Protein AF-A0A0F9IEQ7-F1 (afdb_monomer)

Mean predicted aligned error: 8.75 Å

pLDDT: mean 87.67, std 12.17, range [48.44, 98.75]

Secondary structure (DSSP, 8-state):
-HHHHHHHHHHHHHHHHHHTHHHHHHHHHHHHHHHHHHHHHHHHHHHHHHHTTTSSS-TTT----GGGEEEEETTS-HHHHHHHHGGGGSTHHHHHHHHHTT--SSEEEEEHHHHHHHHHHHHHHHHS---

Foldseek 3Di:
DVVVVVVVVVVVVVVVCVVCVPVVVVVCVVVVVVVVVVVLVVLLQVLCCVQCVNANAAVPPGHNPSVQKDKDFQVNCVVVVCVVVDPQQDRSNVSVVCVVVVNDPGIHMHGPVVRVVVVVVVVVVVVPDDD

Radius of gyration: 23.46 Å; Cα contacts (8 Å, |Δi|>4): 111; chains: 1; bounding box: 62×32×67 Å

Organism: NCBI:txid412755

Solvent-accessible surface area (backbone atoms only — not comparable to full-atom values): 7347 Å² total; per-residue (Å²): 125,72,66,63,57,53,53,54,49,55,51,52,54,46,51,50,51,64,79,39,44,64,64,52,48,52,50,48,53,53,54,47,49,52,53,49,53,50,50,52,51,54,47,46,50,54,49,33,14,60,39,14,78,77,34,60,23,13,71,84,78,59,56,52,60,70,88,49,51,44,83,42,46,73,82,69,49,53,68,62,51,47,65,73,58,45,88,80,48,53,72,69,47,31,45,52,48,38,59,76,58,74,58,63,85,61,57,32,15,26,28,59,64,59,49,50,51,50,56,52,53,60,53,52,58,62,69,72,59,77,132

Structure (mmCIF, N/CA/C/O backbone):
data_AF-A0A0F9IEQ7-F1
#
_entry.id   AF-A0A0F9IEQ7-F1
#
loop_
_atom_site.group_PDB
_atom_site.id
_atom_site.type_symbol
_atom_site.label_atom_id
_atom_site.label_alt_id
_atom_site.label_comp_id
_atom_site.label_asym_id
_atom_site.label_entity_id
_atom_site.label_seq_id
_atom_site.pdbx_PDB_ins_code
_atom_site.Cartn_x
_atom_site.Cartn_y
_atom_site.Cartn_z
_atom_site.occupancy
_atom_site.B_iso_or_equiv
_atom_site.auth_seq_id
_atom_site.auth_comp_id
_atom_site.auth_asym_id
_atom_site.auth_atom_id
_atom_site.pdbx_PDB_model_num
ATOM 1 N N . MET A 1 1 ? -44.009 15.740 31.074 1.00 48.44 1 MET A N 1
ATOM 2 C CA . MET A 1 1 ? -43.034 15.145 32.025 1.00 48.44 1 MET A CA 1
ATOM 3 C C . MET A 1 1 ? -41.730 14.625 31.380 1.00 48.44 1 MET A C 1
ATOM 5 O O . MET A 1 1 ? -40.737 14.549 32.089 1.00 48.44 1 MET A O 1
ATOM 9 N N . ALA A 1 2 ? -41.656 14.360 30.065 1.00 53.03 2 ALA A N 1
ATOM 10 C CA . ALA A 1 2 ? -40.472 13.783 29.390 1.00 53.03 2 ALA A CA 1
ATOM 11 C C . ALA A 1 2 ? -39.264 14.729 29.135 1.00 53.03 2 ALA A C 1
ATOM 13 O O . ALA A 1 2 ? -38.170 14.273 28.813 1.00 53.03 2 ALA A O 1
ATOM 14 N N . LEU A 1 3 ? -39.425 16.051 29.271 1.00 51.41 3 LEU A N 1
ATOM 15 C CA . LEU A 1 3 ? -38.341 17.023 29.029 1.00 51.41 3 LEU A CA 1
ATOM 16 C C . LEU A 1 3 ? -37.355 17.132 30.208 1.00 51.41 3 LEU A C 1
ATOM 18 O O . LEU A 1 3 ? -36.154 17.311 30.001 1.00 51.41 3 LEU A O 1
ATOM 22 N N . LYS A 1 4 ? -37.839 16.959 31.448 1.00 51.34 4 LYS A N 1
ATOM 23 C CA . LYS A 1 4 ? -37.009 17.029 32.666 1.00 51.34 4 LYS A CA 1
ATOM 24 C C . LYS A 1 4 ? -36.027 15.854 32.771 1.00 51.34 4 LYS A C 1
ATOM 26 O O . LYS A 1 4 ? -34.918 16.022 33.270 1.00 51.34 4 LYS A O 1
ATOM 31 N N . THR A 1 5 ? -36.395 14.686 32.247 1.00 62.50 5 THR A N 1
ATOM 32 C CA . THR A 1 5 ? -35.545 13.485 32.221 1.00 62.50 5 THR A CA 1
ATOM 33 C C . THR A 1 5 ? -34.404 13.603 31.209 1.00 62.50 5 THR A C 1
ATOM 35 O O . THR A 1 5 ? -33.273 13.246 31.535 1.00 62.50 5 THR A O 1
ATOM 38 N N . LYS A 1 6 ? -34.649 14.190 30.028 1.00 66.56 6 LYS A N 1
ATOM 39 C CA . LYS A 1 6 ? -33.606 14.451 29.017 1.00 66.56 6 LYS A CA 1
ATOM 40 C C . LYS A 1 6 ? -32.583 15.488 29.492 1.00 66.56 6 LYS A C 1
ATOM 42 O O . LYS A 1 6 ? -31.386 15.277 29.323 1.00 66.56 6 LYS A O 1
ATOM 47 N N . SER A 1 7 ? -33.039 16.571 30.126 1.00 74.69 7 SER A N 1
ATOM 48 C CA . SER A 1 7 ? -32.157 17.605 30.692 1.00 74.69 7 SER A CA 1
ATOM 49 C C . SER A 1 7 ? -31.224 17.032 31.765 1.00 74.69 7 SER A C 1
ATOM 51 O O . SER A 1 7 ? -30.009 17.197 31.685 1.00 74.69 7 SER A O 1
ATOM 53 N N . LYS A 1 8 ? -31.781 16.271 32.717 1.00 74.94 8 LYS A N 1
ATOM 54 C CA . LYS A 1 8 ? -31.020 15.629 33.800 1.00 74.94 8 LYS A CA 1
ATOM 55 C C . LYS A 1 8 ? -30.014 14.595 33.275 1.00 74.94 8 LYS A C 1
ATOM 57 O O . LYS A 1 8 ? -28.895 14.501 33.777 1.00 74.94 8 LYS A O 1
ATOM 62 N N . TYR A 1 9 ? -30.381 13.849 32.231 1.00 77.56 9 TYR A N 1
ATOM 63 C CA . TYR A 1 9 ? -29.481 12.921 31.543 1.00 77.56 9 TYR A CA 1
ATOM 64 C C . TYR A 1 9 ? -28.295 13.639 30.880 1.00 77.56 9 TYR A C 1
ATOM 66 O O . TYR A 1 9 ? -27.148 13.236 31.071 1.00 77.56 9 TYR A O 1
ATOM 74 N N . LEU A 1 10 ? -28.549 14.723 30.137 1.00 82.44 10 LEU A N 1
ATOM 75 C CA . LEU A 1 10 ? -27.499 15.488 29.455 1.00 82.44 10 LEU A CA 1
ATOM 76 C C . LEU A 1 10 ? -26.500 16.103 30.441 1.00 82.44 10 LEU A C 1
ATOM 78 O O . LEU A 1 10 ? -25.294 16.074 30.193 1.00 82.44 10 LEU A O 1
ATOM 82 N N . GLU A 1 11 ? -26.994 16.610 31.567 1.00 85.19 11 GLU A N 1
ATOM 83 C CA . GLU A 1 11 ? -26.181 17.179 32.640 1.00 85.19 11 GLU A CA 1
ATOM 84 C C . GLU A 1 11 ? -25.325 16.110 33.338 1.00 85.19 11 GLU A C 1
ATOM 86 O O . GLU A 1 11 ? -24.124 16.298 33.536 1.00 85.19 11 GLU A O 1
ATOM 91 N N . THR A 1 12 ? -25.897 14.930 33.592 1.00 81.50 12 THR A N 1
ATOM 92 C CA . THR A 1 12 ? -25.162 13.778 34.141 1.00 81.50 12 THR A CA 1
ATOM 93 C C . THR A 1 12 ? -24.067 13.302 33.179 1.00 81.50 12 THR A C 1
ATOM 95 O O . THR A 1 12 ? -22.928 13.089 33.594 1.00 81.50 12 THR A O 1
ATOM 98 N N . ALA A 1 13 ? -24.374 13.201 31.881 1.00 79.81 13 ALA A N 1
ATOM 99 C CA . ALA A 1 13 ? -23.406 12.832 30.848 1.00 79.81 13 ALA A CA 1
ATOM 100 C C . ALA A 1 13 ? -22.295 13.883 30.684 1.00 79.81 13 ALA A C 1
ATOM 102 O O . ALA A 1 13 ? -21.142 13.534 30.427 1.00 79.81 13 ALA A O 1
ATOM 103 N N . ARG A 1 14 ? -22.617 15.175 30.836 1.00 85.06 14 ARG A N 1
ATOM 104 C CA . ARG A 1 14 ? -21.631 16.264 30.838 1.00 85.06 14 ARG A CA 1
ATOM 105 C C . ARG A 1 14 ? -20.694 16.150 32.037 1.00 85.06 14 ARG A C 1
ATOM 107 O O . ARG A 1 14 ? -19.488 16.097 31.823 1.00 85.06 14 ARG A O 1
ATOM 114 N N . ARG A 1 15 ? -21.240 16.028 33.251 1.00 84.31 15 ARG A N 1
ATOM 115 C CA . ARG A 1 15 ? -20.451 15.886 34.480 1.00 84.31 15 ARG A CA 1
ATOM 116 C C . ARG A 1 15 ? -19.540 14.665 34.418 1.00 84.31 15 ARG A C 1
ATOM 118 O O . ARG A 1 15 ? -18.371 14.777 34.747 1.00 84.31 15 ARG A O 1
ATOM 125 N N . TYR A 1 16 ? -20.041 13.533 33.922 1.00 79.31 16 TYR A N 1
ATOM 126 C CA . TYR A 1 16 ? -19.238 12.326 33.716 1.00 79.31 16 TYR A CA 1
ATOM 127 C C . TYR A 1 16 ? -18.068 12.556 32.744 1.00 79.31 16 TYR A C 1
ATOM 129 O O . TYR A 1 16 ? -16.934 12.204 33.055 1.00 79.31 16 TYR A O 1
ATOM 137 N N . ARG A 1 17 ? -18.315 13.202 31.592 1.00 76.81 17 ARG A N 1
ATOM 138 C CA . ARG A 1 17 ? -17.259 13.550 30.623 1.00 76.81 17 ARG A CA 1
ATOM 139 C C . ARG A 1 17 ? -16.230 14.532 31.179 1.00 76.81 17 ARG A C 1
ATOM 141 O O . ARG A 1 17 ? -15.076 14.461 30.775 1.00 76.81 17 ARG A O 1
ATOM 148 N N . GLU A 1 18 ? -16.640 15.454 32.047 1.00 83.31 18 GLU A N 1
ATOM 149 C CA . GLU A 1 18 ? -15.745 16.416 32.699 1.00 83.31 18 GLU A CA 1
ATOM 150 C C . GLU A 1 18 ? -14.891 15.738 33.776 1.00 83.31 18 GLU A C 1
ATOM 152 O O . GLU A 1 18 ? -13.671 15.889 33.757 1.00 83.31 18 GLU A O 1
ATOM 157 N N . THR A 1 19 ? -15.495 14.926 34.650 1.00 84.75 19 THR A N 1
ATOM 158 C CA . THR A 1 19 ? -14.781 14.242 35.742 1.00 84.75 19 THR A CA 1
ATOM 159 C C . THR A 1 19 ? -13.881 13.107 35.264 1.00 84.75 19 THR A C 1
ATOM 161 O O . THR A 1 19 ? -12.916 12.774 35.940 1.00 84.75 19 THR A O 1
ATOM 164 N N . HIS A 1 20 ? -14.157 12.538 34.090 1.00 79.19 20 HIS A N 1
ATOM 165 C CA . HIS A 1 20 ? -13.369 11.452 33.499 1.00 79.19 20 HIS A CA 1
ATOM 166 C C . HIS A 1 20 ? -12.630 11.899 32.228 1.00 79.19 20 HIS A C 1
ATOM 168 O O . HIS A 1 20 ? -12.216 11.070 31.425 1.00 79.19 20 HIS A O 1
ATOM 174 N N . LYS A 1 21 ? -12.460 13.209 32.001 1.00 77.50 21 LYS A N 1
ATOM 175 C CA . LYS A 1 21 ? -11.904 13.761 30.750 1.00 77.50 21 LYS A CA 1
ATOM 176 C C . LYS A 1 21 ? -10.521 13.199 30.403 1.00 77.50 21 LYS A C 1
ATOM 178 O O . LYS A 1 21 ? -10.233 12.971 29.229 1.00 77.50 21 LYS A O 1
ATOM 183 N N . GLU A 1 22 ? -9.680 12.984 31.410 1.00 74.25 22 GLU A N 1
ATOM 184 C CA . GLU A 1 22 ? -8.300 12.516 31.256 1.00 74.25 22 GLU A CA 1
ATOM 185 C C . GLU A 1 22 ? -8.222 11.008 30.987 1.00 74.25 22 GLU A C 1
ATOM 187 O O . GLU A 1 22 ? -7.649 10.603 29.977 1.00 74.25 22 GLU A O 1
ATOM 192 N N . SER A 1 23 ? -8.926 10.186 31.770 1.00 74.62 23 SER A N 1
ATOM 193 C CA . SER A 1 23 ? -9.015 8.737 31.532 1.00 74.62 23 SER A CA 1
ATOM 194 C C . SER A 1 23 ? -9.695 8.408 30.200 1.00 74.62 23 SER A C 1
ATOM 196 O O . SER A 1 23 ? -9.272 7.513 29.469 1.00 74.62 23 SER A O 1
ATOM 198 N N . HIS A 1 24 ? -10.710 9.184 29.813 1.00 71.38 24 HIS A N 1
ATOM 199 C CA . HIS A 1 24 ? -11.369 9.041 28.520 1.00 71.38 24 HIS A CA 1
ATOM 200 C C . HIS A 1 24 ? -10.443 9.474 27.369 1.00 71.38 24 HIS A C 1
ATOM 202 O O . HIS A 1 24 ? -10.447 8.849 26.308 1.00 71.38 24 HIS A O 1
ATOM 208 N N . ARG A 1 25 ? -9.596 10.497 27.570 1.00 77.94 25 ARG A N 1
ATOM 209 C CA . ARG A 1 25 ? -8.551 10.901 26.612 1.00 77.94 25 ARG A CA 1
ATOM 210 C C . ARG A 1 25 ? -7.514 9.793 26.428 1.00 77.94 25 ARG A C 1
ATOM 212 O O . ARG A 1 25 ? -7.199 9.476 25.284 1.00 77.94 25 ARG A O 1
ATOM 219 N N . GLU A 1 26 ? -7.013 9.193 27.501 1.00 78.50 26 GLU A N 1
ATOM 220 C CA . GLU A 1 26 ? -6.050 8.084 27.438 1.00 78.50 26 GLU A CA 1
ATOM 221 C C . GLU A 1 26 ? -6.647 6.831 26.782 1.00 78.50 26 GLU A C 1
ATOM 223 O O . GLU A 1 26 ? -6.036 6.237 25.887 1.00 78.50 26 GLU A O 1
ATOM 228 N N . TRP A 1 27 ? -7.881 6.470 27.142 1.00 77.00 27 TRP A N 1
ATOM 229 C CA . TRP A 1 27 ? -8.608 5.365 26.516 1.00 77.00 27 TRP A CA 1
ATOM 230 C C . TRP A 1 27 ? -8.837 5.609 25.018 1.00 77.00 27 TRP A C 1
ATOM 232 O O . TRP A 1 27 ? -8.545 4.746 24.189 1.00 77.00 27 TRP A O 1
ATOM 242 N N . TYR A 1 28 ? -9.271 6.811 24.623 1.00 73.94 28 TYR A N 1
ATOM 243 C CA . TYR A 1 28 ? -9.416 7.152 23.206 1.00 73.94 28 TYR A CA 1
ATOM 244 C C . TYR A 1 28 ? -8.083 7.184 22.461 1.00 73.94 28 TYR A C 1
ATOM 246 O O . TYR A 1 28 ? -8.042 6.817 21.288 1.00 73.94 28 TYR A O 1
ATOM 254 N N . GLN A 1 29 ? -6.993 7.603 23.103 1.00 79.00 29 GLN A N 1
ATOM 255 C CA . GLN A 1 29 ? -5.669 7.591 22.485 1.00 79.00 29 GLN A CA 1
ATOM 256 C C . GLN A 1 29 ? -5.172 6.165 22.248 1.00 79.00 29 GLN A C 1
ATOM 258 O O . GLN A 1 29 ? -4.632 5.881 21.181 1.00 79.00 29 GLN A O 1
ATOM 263 N N . THR A 1 30 ? -5.357 5.263 23.208 1.00 79.50 30 THR A N 1
ATOM 264 C CA . THR A 1 30 ? -4.905 3.868 23.104 1.00 79.50 30 THR A CA 1
ATOM 265 C C . THR A 1 30 ? -5.768 3.072 22.127 1.00 79.50 30 THR A C 1
ATOM 267 O O . THR A 1 30 ? -5.254 2.547 21.137 1.00 79.50 30 THR A O 1
ATOM 270 N N . ILE A 1 31 ? -7.087 3.067 22.321 1.00 82.12 31 ILE A N 1
ATOM 271 C CA . ILE A 1 31 ? -8.036 2.384 21.433 1.00 82.12 31 ILE A CA 1
ATOM 272 C C . ILE A 1 31 ? -8.041 3.013 20.037 1.00 82.12 31 ILE A C 1
ATOM 274 O O . ILE A 1 31 ? -8.115 2.300 19.037 1.00 82.12 31 ILE A O 1
ATOM 278 N N . GLY A 1 32 ? -7.924 4.339 19.939 1.00 83.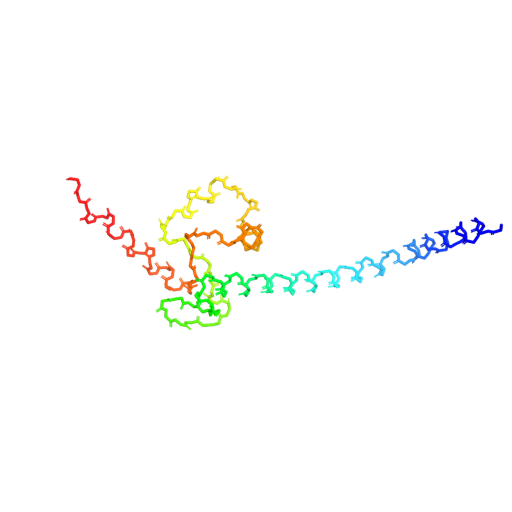38 32 GLY A N 1
ATOM 279 C CA . GLY A 1 32 ? -7.822 5.049 18.664 1.00 83.38 32 GLY A CA 1
ATOM 280 C C . GLY A 1 32 ? -6.591 4.628 17.866 1.00 83.38 32 GLY A C 1
ATOM 281 O O . GLY A 1 32 ? -6.719 4.298 16.688 1.00 83.38 32 GLY A O 1
ATOM 282 N N . LYS A 1 33 ? -5.420 4.542 18.513 1.00 83.12 33 LYS A N 1
ATOM 283 C CA . LYS A 1 33 ? -4.182 4.055 17.882 1.00 83.12 33 LYS A CA 1
ATOM 284 C C . LYS A 1 33 ? -4.304 2.603 17.417 1.00 83.12 33 LYS A C 1
ATOM 286 O O . LYS A 1 33 ? -3.895 2.296 16.300 1.00 83.12 33 LYS A O 1
ATOM 291 N N . GLN A 1 34 ? -4.887 1.719 18.230 1.00 86.38 34 GLN A N 1
ATOM 292 C CA . GLN A 1 34 ? -5.106 0.317 17.849 1.00 86.38 34 GLN A CA 1
ATOM 293 C C . GLN A 1 34 ? -6.045 0.201 16.643 1.00 86.38 34 GLN A C 1
ATOM 295 O O . GLN A 1 34 ? -5.718 -0.469 15.663 1.00 86.38 34 GLN A O 1
ATOM 300 N N . LYS A 1 35 ? -7.181 0.909 16.672 1.00 87.69 35 LYS A N 1
ATOM 301 C CA . LYS A 1 35 ? -8.131 0.961 15.551 1.00 87.69 35 LYS A CA 1
ATOM 302 C C . LYS A 1 35 ? -7.478 1.498 14.282 1.00 87.69 35 LYS A C 1
ATOM 304 O O . LYS A 1 35 ? -7.696 0.950 13.204 1.00 87.69 35 LYS A O 1
ATOM 309 N N . GLU A 1 36 ? -6.661 2.541 14.400 1.00 88.69 36 GLU A N 1
ATOM 310 C CA . GLU A 1 36 ? -5.930 3.098 13.267 1.00 88.69 36 GLU A CA 1
ATOM 311 C C . GLU A 1 36 ? -4.911 2.100 12.700 1.00 88.69 36 GLU A C 1
ATOM 313 O O . GLU A 1 36 ? -4.831 1.938 11.483 1.00 88.69 36 GLU A O 1
ATOM 318 N N . ALA A 1 37 ? -4.161 1.400 13.554 1.00 90.25 37 ALA A N 1
ATOM 319 C CA . ALA A 1 37 ? -3.204 0.382 13.129 1.00 90.25 37 ALA A CA 1
ATOM 320 C C . ALA A 1 37 ? -3.890 -0.767 12.373 1.00 90.25 37 ALA A C 1
ATOM 322 O O . ALA A 1 37 ? -3.449 -1.127 11.280 1.00 90.25 37 ALA A O 1
ATOM 323 N N . ILE A 1 38 ? -5.005 -1.276 12.908 1.00 93.38 38 ILE A N 1
ATOM 324 C CA . ILE A 1 38 ? -5.823 -2.309 12.258 1.00 93.38 38 ILE A CA 1
ATOM 325 C C . ILE A 1 38 ? -6.304 -1.807 10.897 1.00 93.38 38 ILE A C 1
ATOM 327 O O . ILE A 1 38 ? -6.062 -2.456 9.884 1.00 93.38 38 ILE A O 1
ATOM 331 N N . LEU A 1 39 ? -6.896 -0.611 10.845 1.00 93.25 39 LEU A N 1
ATOM 332 C CA . LEU A 1 39 ? -7.406 -0.035 9.604 1.00 93.25 39 LEU A CA 1
ATOM 333 C C . LEU A 1 39 ? -6.304 0.136 8.546 1.00 93.25 39 LEU A C 1
ATOM 335 O O . LEU A 1 39 ? -6.515 -0.178 7.373 1.00 93.25 39 LEU A O 1
ATOM 339 N N . ARG A 1 40 ? -5.114 0.598 8.953 1.00 95.06 40 ARG A N 1
ATOM 340 C CA . ARG A 1 40 ? -3.946 0.731 8.069 1.00 95.06 40 ARG A CA 1
ATOM 341 C C . ARG A 1 40 ? -3.550 -0.610 7.458 1.00 95.06 40 ARG A C 1
ATOM 343 O O . ARG A 1 40 ? -3.305 -0.666 6.254 1.00 95.06 40 ARG A O 1
ATOM 350 N N . ILE A 1 41 ? -3.514 -1.670 8.264 1.00 96.12 41 ILE A N 1
ATOM 351 C CA . ILE A 1 41 ? -3.182 -3.025 7.807 1.00 96.12 41 ILE A CA 1
ATOM 352 C C . ILE A 1 41 ? -4.277 -3.567 6.887 1.00 96.12 41 ILE A C 1
ATOM 354 O O . ILE A 1 41 ? -3.960 -4.015 5.788 1.00 96.12 41 ILE A O 1
ATOM 358 N N . THR A 1 42 ? -5.550 -3.467 7.277 1.00 97.25 42 THR A N 1
ATOM 359 C CA . THR A 1 42 ? -6.687 -3.957 6.483 1.00 97.25 42 THR A CA 1
ATOM 360 C C . THR A 1 42 ? -6.714 -3.320 5.098 1.00 97.25 42 THR A C 1
ATOM 362 O O . THR A 1 42 ? -6.742 -4.025 4.092 1.00 97.25 42 THR A O 1
ATOM 365 N N . VAL A 1 43 ? -6.623 -1.987 5.026 1.00 98.00 43 VAL A N 1
ATOM 366 C CA . VAL A 1 43 ? -6.607 -1.264 3.747 1.00 98.00 43 VAL A CA 1
ATOM 367 C C . VAL A 1 43 ? -5.367 -1.627 2.927 1.00 98.00 43 VAL A C 1
ATOM 369 O O . VAL A 1 43 ? -5.471 -1.775 1.710 1.00 98.00 43 VAL A O 1
ATOM 372 N N . LYS A 1 44 ? -4.199 -1.790 3.568 1.00 98.06 44 LYS A N 1
ATOM 373 C CA . LYS A 1 44 ? -2.975 -2.211 2.876 1.00 98.06 44 LYS A CA 1
ATOM 374 C C . LYS A 1 44 ? -3.158 -3.587 2.231 1.00 98.06 44 LYS A C 1
ATOM 376 O O . LYS A 1 44 ? -2.906 -3.712 1.037 1.00 98.06 44 LYS A O 1
ATOM 381 N N . VAL A 1 45 ? -3.618 -4.587 2.984 1.00 98.38 45 VAL A N 1
ATOM 382 C CA . VAL A 1 45 ? -3.845 -5.956 2.485 1.00 98.38 45 VAL A CA 1
ATOM 383 C C . VAL A 1 45 ? -4.851 -5.964 1.338 1.00 98.38 45 VAL A C 1
ATOM 385 O O . VAL A 1 45 ? -4.587 -6.553 0.295 1.00 98.38 45 VAL A O 1
ATOM 388 N N . GLU A 1 46 ? -5.976 -5.274 1.491 1.00 98.44 46 GLU A N 1
ATOM 389 C CA . GLU A 1 46 ? -7.043 -5.226 0.489 1.00 98.44 46 GLU A CA 1
ATOM 390 C C . GLU A 1 46 ? -6.564 -4.645 -0.848 1.00 98.44 46 GLU A C 1
ATOM 392 O O . GLU A 1 46 ? -6.753 -5.239 -1.910 1.00 98.44 46 GLU A O 1
ATOM 397 N N . VAL A 1 47 ? -5.880 -3.502 -0.794 1.00 98.62 47 VAL A N 1
ATOM 398 C CA . VAL A 1 47 ? -5.328 -2.837 -1.977 1.00 98.62 47 VAL A CA 1
ATOM 399 C C . VAL A 1 47 ? -4.223 -3.680 -2.615 1.00 98.62 47 VAL A C 1
ATOM 401 O O . VAL A 1 47 ? -4.222 -3.849 -3.833 1.00 98.62 47 VAL A O 1
ATOM 404 N N . LEU A 1 48 ? -3.311 -4.249 -1.820 1.00 98.62 48 LEU A N 1
ATOM 405 C CA . LEU A 1 48 ? -2.255 -5.112 -2.356 1.00 98.62 48 LEU A CA 1
ATOM 406 C C . LEU A 1 48 ? -2.817 -6.385 -2.985 1.00 98.62 48 LEU A C 1
ATOM 408 O O . LEU A 1 48 ? -2.293 -6.830 -3.998 1.00 98.62 48 LEU A O 1
ATOM 412 N N . THR A 1 49 ? -3.897 -6.937 -2.438 1.00 98.69 49 THR A N 1
ATOM 413 C CA . THR A 1 49 ? -4.584 -8.104 -3.006 1.00 98.69 49 THR A CA 1
ATOM 414 C C . THR A 1 49 ? -5.230 -7.760 -4.343 1.00 98.69 49 THR A C 1
ATOM 416 O O . THR A 1 49 ? -5.131 -8.529 -5.298 1.00 98.69 49 THR A O 1
ATOM 419 N N . TYR A 1 50 ? -5.864 -6.587 -4.449 1.00 98.69 50 TYR A N 1
ATOM 420 C CA . TYR A 1 50 ? -6.448 -6.127 -5.709 1.00 98.69 50 TYR A CA 1
ATOM 421 C C . TYR A 1 50 ? -5.381 -6.022 -6.808 1.00 98.69 50 TYR A C 1
ATOM 423 O O . TYR A 1 50 ? -5.508 -6.647 -7.862 1.00 98.69 50 TYR A O 1
ATOM 431 N N . TYR A 1 51 ? -4.298 -5.286 -6.542 1.00 98.69 51 TYR A N 1
ATOM 432 C CA . TYR A 1 51 ? -3.226 -5.060 -7.519 1.00 98.69 51 TYR A CA 1
ATOM 433 C C . TYR A 1 51 ? -2.243 -6.233 -7.650 1.00 98.69 51 TYR A C 1
ATOM 435 O O . TYR A 1 51 ? -1.447 -6.267 -8.587 1.00 98.69 51 TYR A O 1
ATOM 443 N N . GLY A 1 52 ? -2.325 -7.218 -6.756 1.00 98.31 52 GLY A N 1
ATOM 444 C CA . GLY A 1 52 ? -1.608 -8.492 -6.796 1.00 98.31 52 GLY A CA 1
ATOM 445 C C . GLY A 1 52 ? -2.368 -9.599 -7.530 1.00 98.31 52 GLY A C 1
ATOM 446 O O . GLY A 1 52 ? -2.154 -10.778 -7.270 1.00 98.31 52 GLY A O 1
ATOM 447 N N . LYS A 1 53 ? -3.287 -9.233 -8.438 1.00 96.19 53 LYS A N 1
ATOM 448 C CA . LYS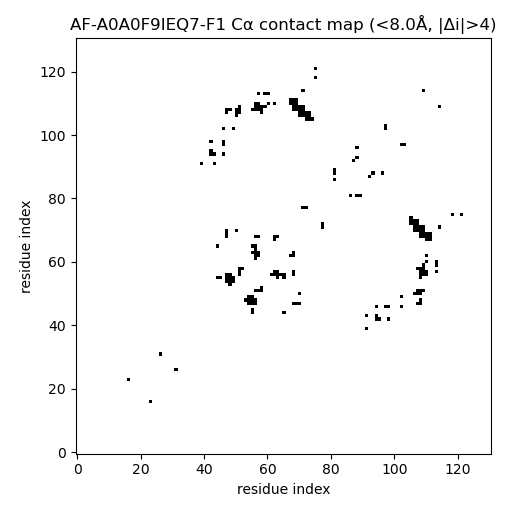 A 1 53 ? -4.123 -10.170 -9.215 1.00 96.19 53 LYS A CA 1
ATOM 449 C C . LYS A 1 53 ? -4.942 -11.119 -8.327 1.00 96.19 53 LYS A C 1
ATOM 451 O O . LYS A 1 53 ? -4.977 -12.320 -8.566 1.00 96.19 53 LYS A O 1
ATOM 456 N N . ARG A 1 54 ? -5.623 -10.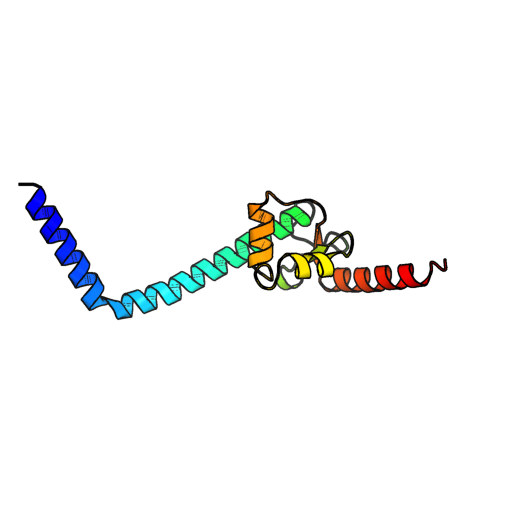569 -7.315 1.00 97.06 54 ARG A N 1
ATOM 457 C CA . ARG A 1 54 ? -6.404 -11.310 -6.299 1.00 97.06 54 ARG A CA 1
ATOM 458 C C . ARG A 1 54 ? -5.569 -12.140 -5.323 1.00 97.06 54 ARG A C 1
ATOM 460 O O . ARG A 1 54 ? -6.146 -12.836 -4.496 1.00 97.06 54 ARG A O 1
ATOM 467 N N . ASN A 1 55 ? -4.246 -12.006 -5.353 1.00 97.25 55 ASN A N 1
ATOM 468 C CA . ASN A 1 55 ? -3.354 -12.545 -4.339 1.00 97.25 55 ASN A CA 1
ATOM 469 C C . ASN A 1 55 ? -2.621 -11.395 -3.636 1.00 97.25 55 ASN A C 1
ATOM 471 O O . ASN A 1 55 ? -2.215 -10.428 -4.277 1.00 97.25 55 ASN A O 1
ATOM 475 N N . CYS A 1 56 ? -2.432 -11.476 -2.320 1.00 98.31 56 CYS A N 1
ATOM 476 C CA . CYS A 1 56 ? -1.632 -10.497 -1.579 1.00 98.31 56 CYS A CA 1
ATOM 477 C C . CYS A 1 56 ? -0.140 -10.829 -1.733 1.00 98.31 56 CYS A C 1
ATOM 479 O O . CYS A 1 56 ? 0.534 -11.208 -0.778 1.00 98.31 56 CYS A O 1
ATOM 481 N N . ALA A 1 57 ? 0.356 -10.750 -2.966 1.00 98.69 57 ALA A N 1
ATOM 482 C CA . ALA A 1 57 ? 1.703 -11.163 -3.322 1.00 98.69 57 ALA A CA 1
ATOM 483 C C . ALA A 1 57 ? 2.266 -10.320 -4.469 1.00 98.69 57 ALA A C 1
ATOM 485 O O . ALA A 1 57 ? 1.534 -9.700 -5.245 1.00 98.69 57 ALA A O 1
ATOM 486 N N . CYS A 1 58 ? 3.591 -10.315 -4.582 1.00 98.75 58 CYS A N 1
ATOM 487 C CA . CYS A 1 58 ? 4.302 -9.740 -5.712 1.00 98.75 58 CYS A CA 1
ATOM 488 C C . CYS A 1 58 ? 3.881 -10.445 -7.006 1.00 98.75 58 CYS A C 1
ATOM 490 O O . CYS A 1 58 ? 4.061 -11.656 -7.136 1.00 98.75 58 CYS A O 1
ATOM 492 N N . VAL A 1 59 ? 3.404 -9.686 -7.997 1.00 98.62 59 VAL A N 1
ATOM 493 C CA . VAL A 1 59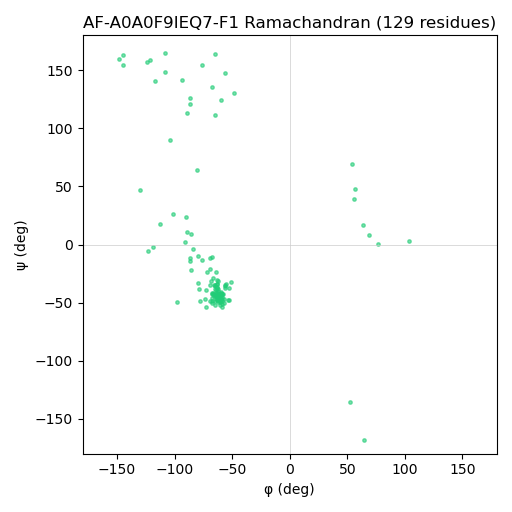 ? 2.967 -10.259 -9.285 1.00 98.62 59 VAL A CA 1
ATOM 494 C C . VAL A 1 59 ? 4.114 -10.810 -10.137 1.00 98.62 59 VAL A C 1
ATOM 496 O O . VAL A 1 59 ? 3.851 -11.478 -11.134 1.00 98.62 59 VAL A O 1
ATOM 499 N N . THR A 1 60 ? 5.366 -10.517 -9.774 1.00 98.00 60 THR A N 1
ATOM 500 C CA . THR A 1 60 ? 6.565 -10.957 -10.501 1.00 98.00 60 THR A CA 1
ATOM 501 C C . THR A 1 60 ? 7.205 -12.195 -9.880 1.00 98.00 60 THR A C 1
ATOM 503 O O . THR A 1 60 ? 7.507 -13.134 -10.603 1.00 98.00 60 THR A O 1
ATOM 506 N N . CYS A 1 61 ? 7.436 -12.203 -8.563 1.00 98.12 61 CYS A N 1
ATOM 507 C CA . CYS A 1 61 ? 8.197 -13.270 -7.896 1.00 98.12 61 CYS A CA 1
ATOM 508 C C . CYS A 1 61 ? 7.414 -14.053 -6.834 1.00 98.12 61 CYS A C 1
ATOM 510 O O . CYS A 1 61 ? 7.975 -14.952 -6.220 1.00 98.12 61 CYS A O 1
ATOM 512 N N . GLY A 1 62 ? 6.153 -13.702 -6.564 1.00 98.44 62 GLY A N 1
ATOM 513 C CA . GLY A 1 62 ? 5.315 -14.421 -5.600 1.00 98.44 62 GLY A CA 1
ATOM 514 C C . GLY A 1 62 ? 5.604 -14.155 -4.117 1.00 98.44 62 GLY A C 1
ATOM 515 O O . GLY A 1 62 ? 4.899 -14.706 -3.279 1.00 98.44 62 GLY A O 1
ATOM 516 N N . GLU A 1 63 ? 6.575 -13.299 -3.768 1.00 98.56 63 GLU A N 1
ATOM 517 C CA . GLU A 1 63 ? 6.790 -12.848 -2.380 1.00 98.56 63 GLU A CA 1
ATOM 518 C C . GLU A 1 63 ? 5.464 -12.398 -1.746 1.00 98.56 63 GLU A C 1
ATOM 520 O O . GLU A 1 63 ? 4.744 -11.599 -2.343 1.00 98.56 63 GLU A O 1
ATOM 525 N N . SER A 1 64 ? 5.149 -12.893 -0.551 1.00 98.31 64 SER A N 1
ATOM 526 C CA . SER A 1 64 ? 3.852 -12.708 0.117 1.00 98.31 64 SER A CA 1
ATOM 527 C C . SER A 1 64 ? 3.965 -12.073 1.506 1.00 98.31 64 SER A C 1
ATOM 529 O O . SER A 1 64 ? 2.955 -11.712 2.115 1.00 98.31 64 SER A O 1
ATOM 531 N N . ARG A 1 65 ? 5.185 -11.859 2.021 1.00 98.31 65 ARG A N 1
ATOM 532 C CA . ARG A 1 65 ? 5.396 -11.136 3.278 1.00 98.31 65 ARG A CA 1
ATOM 533 C C . ARG A 1 65 ? 4.949 -9.691 3.103 1.00 98.31 65 ARG A C 1
ATOM 535 O O . ARG A 1 65 ? 5.602 -8.894 2.432 1.00 98.31 65 ARG A O 1
ATOM 542 N N . LEU A 1 66 ? 3.863 -9.324 3.780 1.00 97.75 66 LEU A N 1
ATOM 543 C CA . LEU A 1 66 ? 3.222 -8.005 3.690 1.00 97.75 66 LEU A CA 1
ATOM 544 C C . LEU A 1 66 ? 4.188 -6.819 3.888 1.00 97.75 66 LEU A C 1
ATOM 546 O O . LEU A 1 66 ? 3.995 -5.743 3.311 1.00 97.75 66 LEU A O 1
ATOM 550 N N . ALA A 1 67 ? 5.223 -6.997 4.714 1.00 97.12 67 ALA A N 1
ATOM 551 C CA . ALA A 1 67 ? 6.252 -5.991 4.970 1.00 97.12 67 ALA A CA 1
ATOM 552 C C . ALA A 1 67 ? 7.131 -5.701 3.738 1.00 97.12 67 ALA A C 1
ATOM 554 O O . ALA A 1 67 ? 7.602 -4.578 3.578 1.00 97.12 67 ALA A O 1
ATOM 555 N N . CYS A 1 68 ? 7.302 -6.680 2.850 1.00 98.12 68 CYS A N 1
ATOM 556 C CA . CYS A 1 68 ? 8.103 -6.572 1.634 1.00 98.12 68 CYS A CA 1
ATOM 557 C C . CYS A 1 68 ? 7.317 -6.003 0.446 1.00 98.12 68 CYS A C 1
ATOM 559 O O . CYS A 1 68 ? 7.930 -5.670 -0.567 1.00 98.12 68 CYS A O 1
ATOM 561 N N . LEU A 1 69 ? 5.987 -5.906 0.556 1.00 98.56 69 LEU A N 1
ATOM 562 C CA . LEU A 1 69 ? 5.087 -5.517 -0.528 1.00 98.56 69 LEU A CA 1
ATOM 563 C C . LEU A 1 69 ? 4.776 -4.016 -0.558 1.00 98.56 69 LEU A C 1
ATOM 565 O O . LEU A 1 69 ? 4.535 -3.372 0.476 1.00 98.56 69 LEU A O 1
ATOM 569 N N . SER A 1 70 ? 4.700 -3.496 -1.780 1.00 97.50 70 SER A N 1
ATOM 570 C CA . SER A 1 70 ? 4.387 -2.113 -2.125 1.00 97.50 70 SER A CA 1
ATOM 571 C C . SER A 1 70 ? 3.570 -2.021 -3.416 1.00 97.50 70 SER A C 1
ATOM 573 O O . SER A 1 70 ? 3.493 -2.956 -4.212 1.00 97.50 70 SER A O 1
ATOM 575 N N . ILE A 1 71 ? 2.953 -0.855 -3.616 1.00 97.75 71 ILE A N 1
ATOM 576 C CA . ILE A 1 71 ? 2.319 -0.493 -4.881 1.00 97.75 71 ILE A CA 1
ATOM 577 C C . ILE A 1 71 ? 3.359 0.135 -5.810 1.00 97.75 71 ILE A C 1
ATOM 579 O O . ILE A 1 71 ? 4.013 1.117 -5.447 1.00 97.75 71 ILE A O 1
ATOM 583 N N . ASP A 1 72 ? 3.462 -0.422 -7.012 1.00 97.12 72 ASP A N 1
ATOM 584 C CA . ASP A 1 72 ? 4.282 0.068 -8.114 1.00 97.12 72 ASP A CA 1
ATOM 585 C C . ASP A 1 72 ? 3.417 0.671 -9.230 1.00 97.12 72 ASP A C 1
ATOM 587 O O . ASP A 1 72 ? 2.294 0.231 -9.487 1.00 97.12 72 ASP A O 1
ATOM 591 N N . HIS A 1 73 ? 3.968 1.672 -9.915 1.00 95.50 73 HIS A N 1
ATOM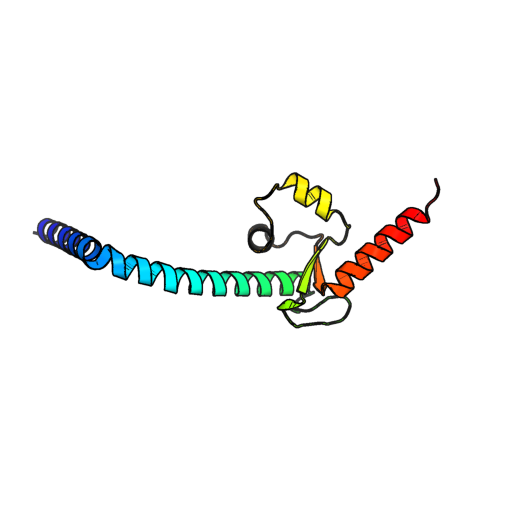 592 C CA . HIS A 1 73 ? 3.378 2.278 -11.106 1.00 95.50 73 HIS A CA 1
ATOM 593 C C . HIS A 1 73 ? 3.848 1.524 -12.347 1.00 95.50 73 HIS A C 1
ATOM 595 O O . HIS A 1 73 ? 5.015 1.646 -12.737 1.00 95.50 73 HIS A O 1
ATOM 601 N N . ILE A 1 74 ? 2.927 0.838 -13.031 1.00 95.62 74 ILE A N 1
ATOM 602 C CA . ILE A 1 74 ? 3.233 0.028 -14.224 1.00 95.62 74 ILE A CA 1
ATOM 603 C C . ILE A 1 74 ? 4.007 0.867 -15.254 1.00 95.62 74 ILE A C 1
ATOM 605 O O . ILE A 1 74 ? 5.092 0.481 -15.687 1.00 95.62 74 ILE A O 1
ATOM 609 N N . ASN A 1 75 ? 3.522 2.083 -15.532 1.00 91.69 75 ASN A N 1
ATOM 610 C CA . ASN A 1 75 ? 4.086 2.994 -16.537 1.00 91.69 75 ASN A CA 1
ATOM 611 C C . ASN A 1 75 ? 5.243 3.876 -16.019 1.00 91.69 75 ASN A C 1
ATOM 613 O O . ASN A 1 75 ? 5.635 4.835 -16.683 1.00 91.69 75 ASN A O 1
ATOM 617 N N . GLY A 1 76 ? 5.756 3.637 -14.805 1.00 85.81 76 GLY A N 1
ATOM 618 C CA . GLY A 1 76 ? 6.890 4.391 -14.247 1.00 85.81 76 GLY A CA 1
ATOM 619 C C . GLY A 1 76 ? 6.624 5.889 -14.016 1.00 85.81 76 GLY A C 1
ATOM 620 O O . GLY A 1 76 ? 7.552 6.680 -13.849 1.00 85.81 76 GLY A O 1
ATOM 621 N N . ASN A 1 77 ? 5.360 6.311 -13.991 1.00 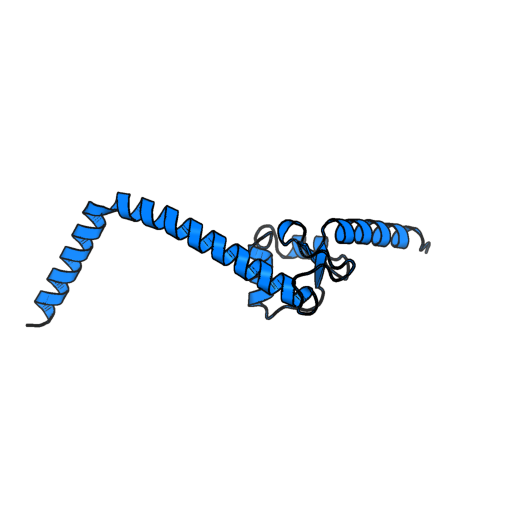86.50 77 ASN A N 1
ATOM 622 C CA . ASN A 1 77 ? 4.934 7.709 -13.869 1.00 86.50 77 ASN A CA 1
ATOM 623 C C . ASN A 1 77 ? 4.750 8.179 -12.414 1.00 86.50 77 ASN A C 1
ATOM 625 O O . ASN A 1 77 ? 4.270 9.292 -12.186 1.00 86.50 77 ASN A O 1
ATOM 629 N N . GLY A 1 78 ? 5.183 7.385 -11.430 1.00 84.88 78 GLY A N 1
ATOM 630 C CA . GLY A 1 78 ? 4.997 7.691 -10.012 1.00 84.88 78 GLY A CA 1
ATOM 631 C C . GLY A 1 78 ? 5.560 9.051 -9.592 1.00 84.88 78 GLY A C 1
ATOM 632 O O . GLY A 1 78 ? 4.950 9.737 -8.786 1.00 84.88 78 GLY A O 1
ATOM 633 N N . CYS A 1 79 ? 6.673 9.512 -10.174 1.00 85.44 79 CYS A N 1
ATOM 634 C CA . CYS A 1 79 ? 7.202 10.853 -9.884 1.00 85.44 79 CYS A CA 1
ATOM 635 C C . CYS A 1 79 ? 6.230 11.972 -10.306 1.00 85.44 79 CYS A C 1
ATOM 637 O O . CYS A 1 79 ? 5.969 12.887 -9.526 1.00 85.44 79 CYS A O 1
ATOM 639 N N . LYS A 1 80 ? 5.652 11.874 -11.513 1.00 87.25 80 LYS A N 1
ATOM 640 C CA . LYS A 1 80 ? 4.672 12.847 -12.026 1.00 87.25 80 LYS A CA 1
ATOM 641 C C . LYS A 1 80 ? 3.406 12.843 -11.172 1.00 87.25 80 LYS A C 1
ATOM 643 O O . LYS A 1 80 ? 2.902 13.900 -10.807 1.00 87.25 80 LYS A O 1
ATOM 648 N N . GLU A 1 81 ? 2.933 11.655 -10.807 1.00 87.38 81 GLU A N 1
ATOM 649 C CA . GLU A 1 81 ? 1.753 11.506 -9.960 1.00 87.38 81 GLU A CA 1
ATOM 650 C C . GLU A 1 81 ? 1.972 12.085 -8.553 1.00 87.38 81 GLU A C 1
ATOM 652 O O . GLU A 1 81 ? 1.135 12.842 -8.061 1.00 87.38 81 GLU A O 1
ATOM 657 N N . ARG A 1 82 ? 3.126 11.807 -7.932 1.00 84.75 82 ARG A N 1
ATOM 658 C CA . ARG A 1 82 ? 3.485 12.379 -6.626 1.00 84.75 82 ARG A CA 1
ATOM 659 C C . ARG A 1 82 ? 3.541 13.908 -6.667 1.00 84.75 82 ARG A C 1
ATOM 661 O O . ARG A 1 82 ? 3.019 14.552 -5.763 1.00 84.75 82 ARG A O 1
ATOM 668 N N . LYS A 1 83 ? 4.093 14.494 -7.737 1.00 86.50 83 LYS A N 1
ATOM 669 C CA . LYS A 1 83 ? 4.072 15.953 -7.947 1.00 86.50 83 LYS A CA 1
ATOM 670 C C . LYS A 1 83 ? 2.645 16.495 -8.072 1.00 86.50 83 LYS A C 1
ATOM 672 O O . LYS A 1 83 ? 2.337 17.507 -7.457 1.00 86.50 83 LYS A O 1
ATOM 677 N N . ARG A 1 84 ? 1.766 15.807 -8.813 1.00 85.75 84 ARG A N 1
ATOM 678 C CA . ARG A 1 84 ? 0.362 16.213 -9.002 1.00 85.75 84 ARG A CA 1
ATOM 679 C C . ARG A 1 84 ? -0.443 16.187 -7.702 1.00 85.75 84 ARG A C 1
ATOM 681 O O . ARG A 1 84 ? -1.264 17.068 -7.481 1.00 85.75 84 ARG A O 1
ATOM 688 N N . PHE A 1 85 ? -0.257 15.166 -6.868 1.00 80.88 85 PHE A N 1
ATOM 689 C CA . PHE A 1 85 ? -1.043 15.008 -5.642 1.00 80.88 85 PHE A CA 1
ATOM 690 C C . PHE A 1 85 ? -0.484 15.754 -4.424 1.00 80.88 85 PHE A C 1
ATOM 692 O O . PHE A 1 85 ? -1.198 15.900 -3.428 1.00 80.88 85 PHE A O 1
ATOM 699 N N . GLY A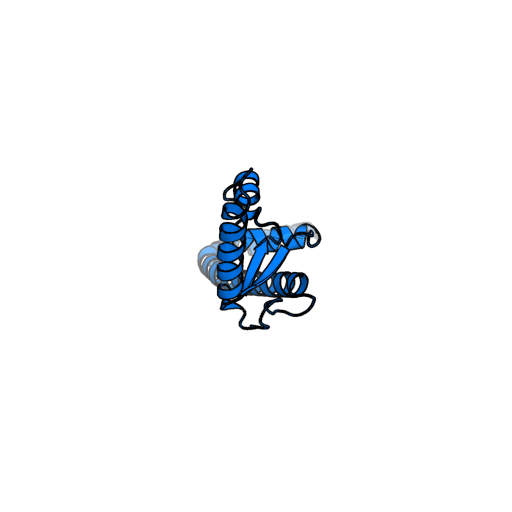 1 86 ? 0.767 16.215 -4.486 1.00 77.44 86 GLY A N 1
ATOM 700 C CA . GLY A 1 86 ? 1.455 16.835 -3.358 1.00 77.44 86 GLY A CA 1
ATOM 701 C C . GLY A 1 86 ? 1.688 15.866 -2.190 1.00 77.44 86 GLY A C 1
ATOM 702 O O . GLY A 1 86 ? 1.490 14.653 -2.294 1.00 77.44 86 GLY A O 1
ATOM 703 N N . SER A 1 87 ? 2.088 16.405 -1.033 1.00 71.00 87 SER A N 1
ATOM 704 C CA . SER A 1 87 ? 2.451 15.614 0.156 1.00 71.00 87 SER A CA 1
ATOM 705 C C . SER A 1 87 ? 1.298 14.851 0.816 1.00 71.00 87 SER A C 1
ATOM 707 O O . SER A 1 87 ? 1.511 13.975 1.656 1.00 71.00 87 SER A O 1
ATOM 709 N N . ASN A 1 88 ? 0.061 15.133 0.409 1.00 72.94 88 ASN 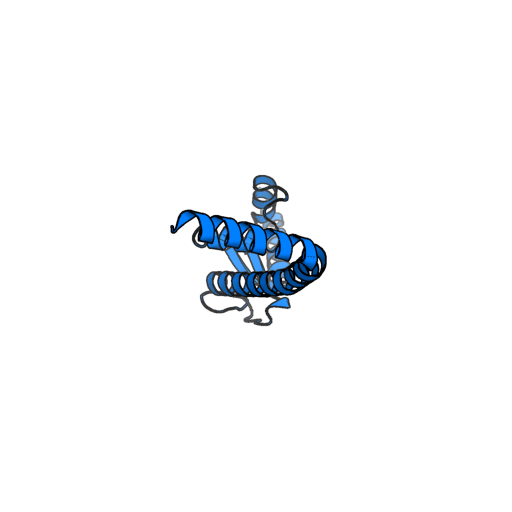A N 1
ATOM 710 C CA . ASN A 1 88 ? -1.140 14.635 1.068 1.00 72.94 88 ASN A CA 1
ATOM 711 C C . ASN A 1 88 ? -1.575 13.223 0.649 1.00 72.94 88 ASN A C 1
ATOM 713 O O . ASN A 1 88 ? -2.523 12.700 1.235 1.00 72.94 88 ASN A O 1
ATOM 717 N N . ARG A 1 89 ? -0.906 12.575 -0.317 1.00 81.31 89 ARG A N 1
ATOM 718 C CA . ARG A 1 89 ? -1.283 11.231 -0.805 1.00 81.31 89 ARG A CA 1
ATOM 719 C C . ARG A 1 89 ? -0.111 10.249 -0.849 1.00 81.31 89 ARG A C 1
ATOM 721 O O . ARG A 1 89 ? 0.061 9.533 -1.827 1.00 81.31 89 ARG A O 1
ATOM 728 N N . TYR A 1 90 ? 0.677 10.197 0.224 1.00 84.38 90 TYR A N 1
ATOM 729 C CA . TYR A 1 90 ? 1.738 9.200 0.415 1.00 84.38 90 TYR A CA 1
ATOM 730 C C . TYR A 1 90 ? 1.384 8.171 1.489 1.00 84.38 90 TYR A C 1
ATOM 732 O O . TYR A 1 90 ? 0.468 8.371 2.293 1.00 84.38 90 TYR A O 1
ATOM 740 N N . GLY A 1 91 ? 2.133 7.063 1.506 1.00 89.38 91 GLY A N 1
ATOM 741 C CA . GLY A 1 91 ? 1.974 5.998 2.495 1.00 89.38 91 GLY A CA 1
ATOM 742 C C . GLY A 1 91 ? 0.525 5.522 2.575 1.00 89.38 91 GLY A C 1
ATOM 743 O O . GLY A 1 91 ? -0.138 5.380 1.554 1.00 89.38 91 GLY A O 1
ATOM 744 N N . TYR A 1 92 ? 0.002 5.346 3.786 1.00 92.25 92 TYR A N 1
ATOM 745 C CA . TYR A 1 92 ? -1.376 4.898 4.020 1.00 92.25 92 TYR A CA 1
ATOM 746 C C . TYR A 1 92 ? -2.449 5.724 3.282 1.00 92.25 92 TYR A C 1
ATOM 748 O O . TYR A 1 92 ? -3.409 5.156 2.757 1.00 92.25 92 TYR A O 1
ATOM 756 N N . LYS A 1 93 ? -2.277 7.050 3.168 1.00 92.94 93 LYS A N 1
ATOM 757 C CA . LYS A 1 93 ? -3.240 7.913 2.459 1.00 92.94 93 LYS A CA 1
ATOM 758 C C . LYS A 1 93 ? -3.345 7.558 0.974 1.00 92.94 93 LYS A C 1
ATOM 760 O O . LYS A 1 93 ? -4.415 7.709 0.391 1.00 92.94 93 LYS A O 1
ATOM 765 N N . PHE A 1 94 ? -2.263 7.061 0.374 1.00 95.12 94 PHE A N 1
ATOM 766 C CA . PHE A 1 94 ? -2.271 6.578 -1.004 1.00 95.12 94 PHE A CA 1
ATOM 767 C C . PHE A 1 94 ? -3.123 5.315 -1.155 1.00 95.12 94 PHE A C 1
ATOM 769 O O . PHE A 1 94 ? -3.986 5.260 -2.024 1.00 95.12 94 PHE A O 1
ATOM 776 N N . TYR A 1 95 ? -2.963 4.339 -0.259 1.00 96.88 95 TYR A N 1
ATOM 777 C CA . TYR A 1 95 ? -3.778 3.120 -0.268 1.00 96.88 95 TYR A CA 1
ATOM 778 C C . TYR A 1 95 ? -5.269 3.445 -0.086 1.00 96.88 95 TYR A C 1
ATOM 780 O O . TYR A 1 95 ? -6.112 2.944 -0.829 1.00 96.88 95 TYR A O 1
ATOM 788 N N . LEU A 1 96 ? -5.597 4.362 0.834 1.00 95.44 96 LEU A N 1
ATOM 789 C CA . LEU A 1 96 ? -6.962 4.873 0.977 1.00 95.44 96 LEU A CA 1
ATOM 790 C C . LEU A 1 96 ? -7.480 5.536 -0.298 1.00 95.44 96 LEU A C 1
ATOM 792 O O . LEU A 1 96 ? -8.636 5.332 -0.654 1.00 95.44 96 LEU A O 1
ATOM 796 N N . TYR A 1 97 ? -6.656 6.344 -0.965 1.00 95.12 97 TYR A N 1
ATOM 797 C CA . TYR A 1 97 ? -7.022 6.970 -2.229 1.00 95.12 97 TYR A CA 1
ATOM 798 C C . TYR A 1 97 ? -7.362 5.915 -3.287 1.00 95.12 97 TYR A C 1
ATOM 800 O O . TYR A 1 97 ? -8.431 6.005 -3.888 1.00 95.12 97 TYR A O 1
ATOM 808 N N . LEU A 1 98 ? -6.515 4.896 -3.463 1.00 96.94 98 LEU A N 1
ATOM 809 C CA . LEU A 1 98 ? -6.751 3.824 -4.432 1.00 96.94 98 LEU A CA 1
ATOM 810 C C . LEU A 1 98 ? -8.071 3.099 -4.151 1.00 96.94 98 LEU A C 1
ATOM 812 O O . LEU A 1 98 ? -8.883 2.951 -5.061 1.00 96.94 98 LEU A O 1
ATOM 816 N N . LYS A 1 99 ? -8.327 2.735 -2.888 1.00 97.56 99 LYS A N 1
ATOM 817 C CA . LYS A 1 99 ? -9.593 2.116 -2.475 1.00 97.56 99 LYS A CA 1
ATOM 818 C C . LYS A 1 99 ? -10.796 3.028 -2.745 1.00 97.56 99 LYS A C 1
ATOM 820 O O . LYS A 1 99 ? -11.765 2.602 -3.359 1.00 97.56 99 LYS A O 1
ATOM 825 N N . LYS A 1 100 ? -10.733 4.296 -2.322 1.00 96.75 100 LYS A N 1
ATOM 826 C CA . LYS A 1 100 ? -11.833 5.269 -2.478 1.00 96.75 100 LYS A CA 1
ATOM 827 C C . LYS A 1 100 ? -12.164 5.596 -3.934 1.00 96.75 100 LYS A C 1
ATOM 829 O O . LYS A 1 100 ? -13.268 6.045 -4.205 1.00 96.75 100 LYS A O 1
ATOM 834 N N . ASN A 1 101 ? -11.216 5.406 -4.847 1.00 96.12 101 ASN A N 1
ATOM 835 C CA . ASN A 1 101 ? -11.396 5.672 -6.274 1.00 96.12 101 ASN A CA 1
ATOM 836 C C . ASN A 1 101 ? -11.652 4.381 -7.067 1.00 96.12 101 ASN A C 1
ATOM 838 O O . ASN A 1 101 ? -11.349 4.328 -8.254 1.00 96.12 101 ASN A O 1
ATOM 842 N N . ASN A 1 102 ? -12.199 3.345 -6.415 1.00 97.69 102 ASN A N 1
ATOM 843 C CA . ASN A 1 102 ? -12.559 2.064 -7.030 1.00 97.69 102 ASN A CA 1
ATOM 844 C C . ASN A 1 102 ? -11.392 1.376 -7.757 1.00 97.69 102 ASN A C 1
ATOM 846 O O . ASN A 1 102 ? -11.582 0.768 -8.806 1.00 97.69 102 ASN A O 1
ATOM 850 N N . TYR A 1 103 ? -10.194 1.449 -7.171 1.00 97.75 103 TYR A N 1
ATOM 851 C CA . TYR A 1 103 ? -8.977 0.790 -7.647 1.00 97.75 103 TYR A CA 1
ATOM 852 C C . TYR A 1 103 ? -8.639 1.119 -9.118 1.00 97.75 103 TYR A C 1
ATOM 854 O O . TYR A 1 103 ? -8.748 0.263 -10.001 1.00 97.75 103 TYR A O 1
ATOM 862 N N . PRO A 1 104 ? -8.231 2.370 -9.409 1.00 96.94 104 PRO A N 1
ATOM 863 C CA . PRO A 1 104 ? -7.888 2.783 -10.767 1.00 96.94 104 PRO A CA 1
ATOM 864 C C . PRO A 1 104 ? -6.798 1.898 -11.392 1.00 96.94 104 PRO A C 1
ATOM 866 O O . PRO A 1 104 ? -5.887 1.426 -10.721 1.00 96.94 104 PRO A O 1
ATOM 869 N N . LYS A 1 105 ? -6.851 1.697 -12.712 1.00 97.00 105 LYS A N 1
ATOM 870 C CA . LYS A 1 105 ? -5.809 0.957 -13.445 1.00 97.00 105 LYS A CA 1
ATOM 871 C C . LYS A 1 105 ? -4.460 1.696 -13.403 1.00 97.00 105 LYS A C 1
ATOM 873 O O . LYS A 1 105 ? -4.401 2.894 -13.143 1.00 97.00 105 LYS A O 1
ATOM 878 N N . GLY A 1 106 ? -3.381 0.987 -13.744 1.00 96.38 106 GLY 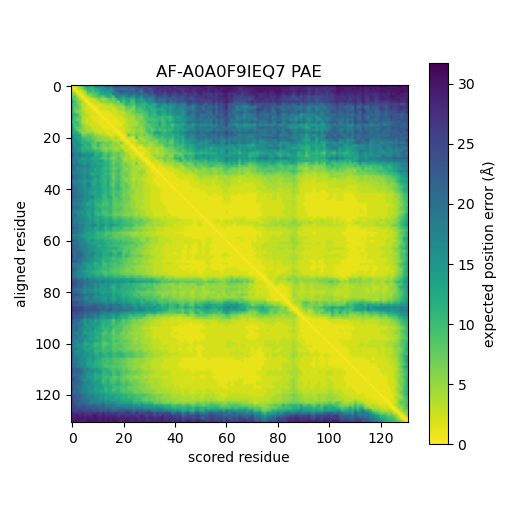A N 1
ATOM 879 C CA . GLY A 1 106 ? -2.030 1.559 -13.875 1.00 96.38 106 GLY A CA 1
ATOM 880 C C . GLY A 1 106 ? -1.082 1.252 -12.714 1.00 96.38 106 GLY A C 1
ATOM 881 O O . GLY A 1 106 ? 0.070 1.691 -12.739 1.00 96.38 106 GLY A O 1
ATOM 882 N N . TYR A 1 107 ? -1.536 0.463 -11.741 1.00 97.94 107 TYR A N 1
ATOM 883 C CA . TYR A 1 107 ? -0.731 0.014 -10.610 1.00 97.94 107 TYR A CA 1
ATOM 884 C C . TYR A 1 107 ? -0.661 -1.511 -10.538 1.00 97.94 107 TYR A C 1
ATOM 886 O O . TYR A 1 107 ? -1.521 -2.211 -11.074 1.00 97.94 107 TYR A O 1
ATOM 894 N N . GLN A 1 108 ? 0.362 -2.010 -9.853 1.00 98.31 108 GLN A N 1
ATOM 895 C CA . GLN A 1 108 ? 0.579 -3.429 -9.580 1.00 98.31 108 GLN A CA 1
ATOM 896 C C . GLN A 1 108 ? 1.200 -3.615 -8.190 1.00 98.31 108 GLN A C 1
ATOM 898 O O . GLN A 1 108 ? 1.868 -2.712 -7.681 1.00 98.31 108 GLN A O 1
ATOM 903 N N . THR A 1 109 ? 0.997 -4.780 -7.577 1.00 98.69 109 THR A N 1
ATOM 904 C CA . THR A 1 109 ? 1.684 -5.139 -6.328 1.00 98.69 109 THR A CA 1
ATOM 905 C C . THR A 1 109 ? 3.027 -5.780 -6.643 1.00 98.69 109 THR A C 1
ATOM 907 O O . THR A 1 109 ? 3.079 -6.833 -7.279 1.00 98.69 109 THR A O 1
ATOM 910 N N . LEU A 1 110 ? 4.114 -5.184 -6.155 1.00 98.62 110 LEU A N 1
ATOM 911 C CA . LEU A 1 110 ? 5.459 -5.751 -6.238 1.00 98.62 110 LEU A CA 1
ATOM 912 C C . LEU A 1 110 ? 6.078 -5.863 -4.850 1.00 98.62 110 LEU A C 1
ATOM 914 O O . LEU A 1 110 ? 5.708 -5.141 -3.925 1.00 98.62 110 LEU A O 1
ATOM 918 N N . CYS A 1 111 ? 7.057 -6.755 -4.709 1.00 98.69 111 CYS A N 1
ATOM 919 C CA . CYS A 1 111 ? 8.005 -6.633 -3.614 1.00 98.69 111 CYS A CA 1
ATOM 920 C C . CYS A 1 111 ? 9.021 -5.526 -3.924 1.00 98.69 111 CYS A C 1
ATOM 922 O O . CYS A 1 111 ? 9.305 -5.238 -5.092 1.00 98.69 111 CYS A O 1
ATOM 924 N N . MET A 1 112 ? 9.606 -4.938 -2.881 1.00 98.00 112 MET A N 1
ATOM 925 C CA . MET A 1 112 ? 10.564 -3.834 -3.022 1.00 98.00 112 MET A CA 1
ATOM 926 C C . MET A 1 112 ? 11.753 -4.181 -3.934 1.00 98.00 112 MET A C 1
ATOM 928 O O . MET A 1 112 ? 12.210 -3.327 -4.692 1.00 98.00 112 MET A O 1
ATOM 932 N N . ASN A 1 113 ? 12.206 -5.439 -3.934 1.00 98.25 113 ASN A N 1
ATOM 933 C CA . ASN A 1 113 ? 13.298 -5.891 -4.800 1.00 98.25 113 ASN A CA 1
ATOM 934 C C . ASN A 1 113 ? 12.883 -5.912 -6.278 1.00 98.25 113 ASN A C 1
ATOM 936 O O . ASN A 1 113 ? 13.580 -5.348 -7.117 1.00 98.25 113 ASN A O 1
ATOM 940 N N . CYS A 1 114 ? 11.727 -6.498 -6.613 1.00 98.50 114 CYS A N 1
ATOM 941 C CA . CYS A 1 114 ? 11.206 -6.485 -7.985 1.00 98.50 114 CYS A CA 1
ATOM 942 C C . CYS A 1 114 ? 10.913 -5.065 -8.471 1.00 98.50 114 CYS A C 1
ATOM 944 O O . CYS A 1 114 ? 11.202 -4.742 -9.621 1.00 98.50 114 CYS A O 1
ATOM 946 N N . GLN A 1 115 ? 10.398 -4.202 -7.594 1.00 97.31 115 GLN A N 1
ATOM 947 C CA . GLN A 1 115 ? 10.173 -2.797 -7.914 1.00 97.31 115 GLN A CA 1
ATOM 948 C C . GLN A 1 115 ? 11.491 -2.063 -8.213 1.00 97.31 115 GLN A C 1
ATOM 950 O O . GLN A 1 115 ? 11.566 -1.295 -9.174 1.00 97.31 115 GLN A O 1
ATOM 955 N N . PHE A 1 116 ? 12.547 -2.323 -7.438 1.00 96.38 116 PHE A N 1
ATOM 956 C CA . PHE A 1 116 ? 13.873 -1.761 -7.691 1.00 96.38 116 PHE A CA 1
ATOM 957 C C . PHE A 1 116 ? 14.464 -2.264 -9.013 1.00 96.38 116 PHE A C 1
ATOM 959 O O . PHE A 1 116 ? 14.877 -1.451 -9.840 1.00 96.38 116 PHE A O 1
ATOM 966 N N . MET A 1 117 ? 14.433 -3.579 -9.256 1.00 96.81 117 MET A N 1
ATOM 967 C CA . MET A 1 117 ? 14.907 -4.176 -10.510 1.00 96.81 117 MET A CA 1
ATOM 968 C C . MET A 1 117 ? 14.179 -3.588 -11.722 1.00 96.81 117 MET A C 1
ATOM 970 O O . MET A 1 117 ? 14.828 -3.138 -12.664 1.00 96.81 117 MET A O 1
ATOM 974 N N . LYS A 1 118 ? 12.842 -3.492 -11.669 1.00 95.06 118 LYS A N 1
ATOM 975 C CA . LYS A 1 118 ? 12.036 -2.841 -12.713 1.00 95.06 118 LYS A CA 1
ATOM 976 C C . LYS A 1 118 ? 12.524 -1.420 -12.992 1.00 95.06 118 LYS A C 1
ATOM 978 O O . LYS A 1 118 ? 12.730 -1.061 -14.145 1.00 95.06 118 LYS A O 1
ATOM 983 N N . ALA A 1 119 ? 12.754 -0.619 -11.951 1.00 92.69 119 ALA A N 1
ATOM 984 C CA . ALA A 1 119 ? 13.228 0.752 -12.116 1.00 92.69 119 ALA A CA 1
ATOM 985 C C . ALA A 1 119 ? 14.623 0.835 -12.762 1.00 92.69 119 ALA A C 1
ATOM 987 O O . ALA A 1 119 ? 14.881 1.779 -13.510 1.00 92.69 119 ALA A O 1
ATOM 988 N N . VAL A 1 120 ? 15.519 -0.120 -12.487 1.00 93.19 120 VAL A N 1
ATOM 989 C CA . VAL A 1 120 ? 16.832 -0.207 -13.145 1.00 93.19 120 VAL A CA 1
ATOM 990 C C . VAL A 1 120 ? 16.667 -0.562 -14.624 1.00 93.19 120 VAL A C 1
ATOM 992 O O . VAL A 1 120 ? 17.178 0.171 -15.471 1.00 93.19 120 VAL A O 1
ATOM 995 N N . TYR A 1 121 ? 15.897 -1.606 -14.947 1.00 91.88 121 TYR A N 1
ATOM 996 C CA . TYR A 1 121 ? 15.638 -2.010 -16.335 1.00 91.88 121 TYR A CA 1
ATOM 997 C C . TYR A 1 121 ? 14.954 -0.904 -17.151 1.00 91.88 121 TYR A C 1
ATOM 999 O O . TYR A 1 121 ? 15.380 -0.609 -18.267 1.00 91.88 121 TYR A O 1
ATOM 1007 N N . ASP A 1 122 ? 13.950 -0.231 -16.583 1.00 90.06 122 ASP A N 1
ATOM 1008 C CA . ASP A 1 122 ? 13.239 0.878 -17.234 1.00 90.06 122 ASP A CA 1
ATOM 1009 C C . ASP A 1 122 ? 14.173 2.066 -17.541 1.00 90.06 122 ASP A C 1
ATOM 1011 O O . ASP A 1 122 ? 13.954 2.800 -18.505 1.00 90.06 122 ASP A O 1
ATOM 1015 N N . ARG A 1 123 ? 15.211 2.291 -16.722 1.00 87.56 123 ARG A N 1
ATOM 1016 C CA . ARG A 1 123 ? 16.224 3.333 -16.969 1.00 87.56 123 ARG A CA 1
ATOM 1017 C C . ARG A 1 123 ? 17.246 2.905 -18.013 1.00 87.56 123 ARG A C 1
ATOM 1019 O O . ARG A 1 123 ? 17.653 3.753 -18.797 1.00 87.56 123 ARG A O 1
ATOM 1026 N N . ALA A 1 124 ? 17.658 1.637 -18.010 1.00 89.12 124 ALA A N 1
ATOM 1027 C CA . ALA A 1 124 ? 18.591 1.098 -18.996 1.00 89.12 124 ALA A CA 1
ATOM 1028 C C . ALA A 1 124 ? 17.998 1.178 -20.410 1.00 89.12 124 ALA A C 1
ATOM 1030 O O . ALA A 1 124 ? 18.594 1.805 -21.278 1.00 89.12 124 ALA A O 1
ATOM 1031 N N . LYS A 1 125 ? 16.755 0.710 -20.596 1.00 83.81 125 LYS A N 1
ATOM 1032 C CA . LYS A 1 125 ? 16.048 0.777 -21.889 1.00 83.81 125 LYS A CA 1
ATOM 1033 C C . LYS A 1 125 ? 15.943 2.191 -22.460 1.00 83.81 125 LYS A C 1
ATOM 1035 O O . LYS A 1 125 ? 16.026 2.378 -23.663 1.00 83.81 125 LYS A O 1
ATOM 1040 N N . LYS A 1 126 ? 15.771 3.204 -21.605 1.00 78.19 126 LYS A N 1
ATOM 1041 C CA . LYS A 1 126 ? 15.715 4.611 -22.040 1.00 78.19 126 LYS A CA 1
ATOM 1042 C C . LYS A 1 126 ? 17.052 5.154 -22.541 1.00 78.19 126 LYS A C 1
ATOM 1044 O O . LYS A 1 126 ? 17.044 6.164 -23.226 1.00 78.19 126 LYS A O 1
ATOM 1049 N N . LYS A 1 127 ? 18.175 4.541 -22.162 1.00 71.56 127 LYS A N 1
ATOM 1050 C CA . LYS A 1 127 ? 19.511 4.924 -22.640 1.00 71.56 127 LYS A CA 1
ATOM 1051 C C . LYS A 1 127 ? 19.872 4.257 -23.970 1.00 71.56 127 LYS A C 1
ATOM 1053 O O . LYS A 1 127 ? 20.744 4.758 -24.661 1.00 71.56 127 LYS A O 1
ATOM 1058 N N . GLU A 1 128 ? 19.219 3.145 -24.302 1.00 61.69 128 GLU A N 1
ATOM 1059 C CA . GLU A 1 128 ? 19.481 2.330 -25.498 1.00 61.69 128 GLU A CA 1
ATOM 1060 C C . GLU A 1 128 ? 18.642 2.732 -26.720 1.00 61.69 128 GLU A C 1
ATOM 1062 O O . GLU A 1 128 ? 18.752 2.095 -27.761 1.00 61.69 128 GLU A O 1
ATOM 1067 N N . VAL A 1 129 ? 17.809 3.772 -26.615 1.00 57.38 129 VAL A N 1
ATOM 1068 C CA . VAL A 1 129 ? 17.120 4.372 -27.765 1.00 57.38 129 VAL A CA 1
ATOM 1069 C C . VAL A 1 129 ? 17.831 5.689 -28.089 1.00 57.38 129 VAL A C 1
ATOM 1071 O O . VAL A 1 129 ? 17.485 6.710 -27.489 1.00 57.38 129 VAL A O 1
ATOM 1074 N N . PRO A 1 130 ? 18.864 5.680 -28.954 1.00 55.81 130 PRO A N 1
ATOM 1075 C CA . PRO A 1 130 ? 19.319 6.903 -29.590 1.00 55.81 130 PRO A CA 1
ATOM 1076 C C . PRO A 1 130 ? 18.217 7.378 -30.545 1.00 55.81 130 PRO A C 1
ATOM 1078 O O . PRO A 1 130 ? 17.608 6.557 -31.235 1.00 55.81 130 PRO A O 1
ATOM 1081 N N . GLU A 1 131 ? 17.930 8.680 -30.518 1.00 58.59 131 GLU A N 1
ATOM 1082 C CA . GLU A 1 131 ? 17.200 9.365 -31.598 1.00 58.59 131 GLU A CA 1
ATOM 1083 C C . GLU A 1 131 ? 17.886 9.157 -32.952 1.00 58.59 131 GLU A C 1
ATOM 1085 O O . GLU A 1 131 ? 19.141 9.131 -32.982 1.00 58.59 131 GLU A O 1
#

Sequence (131 aa):
MALKTKSKYLETARRYRETHKESHREWYQTIGKQKEAILRITVKVEVLTYYGKRNCACVTCGESRLACLSIDHINGNGCKERKRFGSNRYGYKFYLYLKKNNYPKGYQTLCMNCQFMKAVYDRAKKKEVPE